Protein AF-A0A4P6DYI9-F1 (afdb_monomer_lite)

Foldseek 3Di:
DCLCVLVVLLVVLLVLLVVLLVVLCVLLVVVDPDLDAHAADDPVSVVSLVVSVVSLCVSVVCCVVCVVVHDPVSNVVSVVVVVVSVVSSVVSSVSSVVSNVSSNVSNVVNVVVVVVVVVVVVVPDD

Organism: NCBI:txid78344

Radius of gyration: 21.38 Å; chains: 1; bounding box: 59×21×62 Å

Sequence (126 aa):
MIDLLPAVFWIVSIIWAVVVCVICVRRGKLLQPGHPDVEPVRWPVIGAQLASLILAMVPFVIGKVWQDLFGAEALAFYVSAAWPAGIVSVLLIGAELVLMILQAQRATYTEMGAALHATHATTDKP

Structure (mmCIF, N/CA/C/O backbone):
data_AF-A0A4P6DYI9-F1
#
_entry.id   AF-A0A4P6DYI9-F1
#
loop_
_atom_site.group_PDB
_atom_site.id
_atom_site.type_symbol
_atom_site.label_atom_id
_atom_site.label_alt_id
_atom_site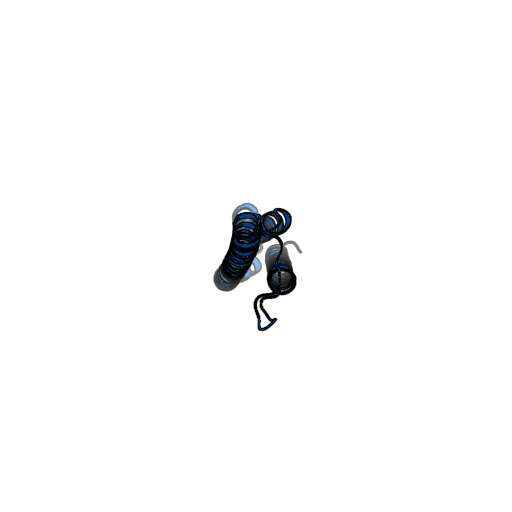.label_comp_id
_atom_site.label_asym_id
_atom_site.label_entity_id
_atom_site.label_seq_id
_atom_site.pdbx_PDB_ins_code
_atom_site.Cartn_x
_atom_site.Cartn_y
_atom_site.Cartn_z
_atom_site.occupancy
_atom_site.B_iso_or_equiv
_atom_site.auth_seq_id
_atom_site.auth_comp_id
_atom_site.auth_asym_id
_atom_site.auth_atom_id
_atom_site.pdbx_PDB_model_num
ATOM 1 N N . MET A 1 1 ? -19.163 10.816 16.083 1.00 57.06 1 MET A N 1
ATOM 2 C CA . MET A 1 1 ? -18.697 11.135 14.699 1.00 57.06 1 MET A CA 1
ATOM 3 C C . MET A 1 1 ? -17.238 10.748 14.477 1.00 57.06 1 MET A C 1
ATOM 5 O O . MET A 1 1 ? -16.890 10.434 13.347 1.00 57.06 1 MET A O 1
ATOM 9 N N . ILE A 1 2 ? -16.392 10.741 15.516 1.00 61.84 2 ILE A N 1
ATOM 10 C CA . ILE A 1 2 ? -14.998 10.272 15.426 1.00 61.84 2 ILE A CA 1
ATOM 11 C C . ILE A 1 2 ? -14.896 8.738 15.318 1.00 61.84 2 ILE A C 1
ATOM 13 O O . ILE A 1 2 ? -13.866 8.199 14.939 1.00 61.84 2 ILE A O 1
ATOM 17 N N . ASP A 1 3 ? -16.004 8.050 15.578 1.00 66.56 3 ASP A N 1
ATOM 18 C CA . ASP A 1 3 ? -16.142 6.594 15.655 1.00 66.56 3 ASP A CA 1
ATOM 19 C C . ASP A 1 3 ? -15.889 5.865 14.324 1.00 66.56 3 ASP A C 1
ATOM 21 O O . ASP A 1 3 ? -15.459 4.716 14.318 1.00 66.56 3 ASP A O 1
ATOM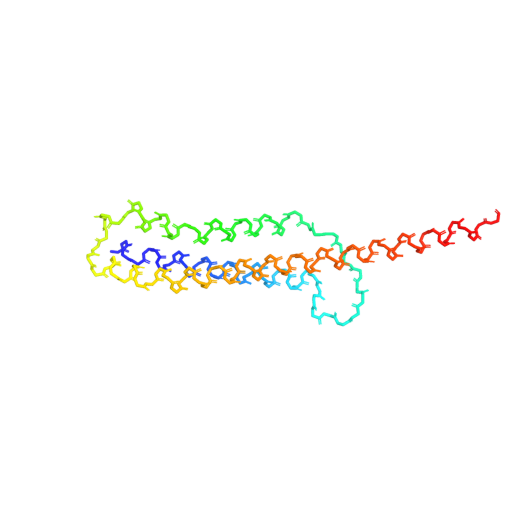 25 N N . LEU A 1 4 ? -16.108 6.534 13.183 1.00 71.00 4 LEU A N 1
ATOM 26 C CA . LEU A 1 4 ? -15.850 5.976 11.845 1.00 71.00 4 LEU A CA 1
ATOM 27 C C . LEU A 1 4 ? -14.467 6.364 11.296 1.00 71.00 4 LEU A C 1
ATOM 29 O O . LEU A 1 4 ? -14.047 5.880 10.245 1.00 71.00 4 LEU A O 1
ATOM 33 N N . LEU A 1 5 ? -13.745 7.241 11.998 1.00 75.94 5 LEU A N 1
ATOM 34 C CA . LEU A 1 5 ? -12.488 7.815 11.530 1.00 75.94 5 LEU A CA 1
ATOM 35 C C . LEU A 1 5 ? -11.436 6.740 11.170 1.00 75.94 5 LEU A C 1
ATOM 37 O O . LEU A 1 5 ? -10.868 6.833 10.080 1.00 75.94 5 LEU A O 1
ATOM 41 N N . PRO A 1 6 ? -11.214 5.679 11.977 1.00 73.00 6 PRO A N 1
ATOM 42 C CA . PRO A 1 6 ? -10.240 4.636 11.638 1.00 73.00 6 PRO A CA 1
ATOM 43 C C . PRO A 1 6 ? -10.612 3.848 10.375 1.00 73.00 6 PRO A C 1
ATOM 45 O O . PRO A 1 6 ? -9.747 3.539 9.555 1.00 73.00 6 PRO A O 1
ATOM 48 N N . ALA A 1 7 ? -11.904 3.570 10.179 1.00 77.62 7 ALA A N 1
ATOM 49 C CA . ALA A 1 7 ? -12.395 2.845 9.010 1.00 77.62 7 ALA A CA 1
ATOM 50 C C . ALA A 1 7 ? -12.187 3.646 7.717 1.00 77.62 7 ALA A C 1
ATOM 52 O O . ALA A 1 7 ? -11.757 3.092 6.705 1.00 77.62 7 ALA A O 1
ATOM 53 N N . VAL A 1 8 ? -12.423 4.962 7.761 1.00 82.81 8 VAL A N 1
ATOM 54 C CA . VAL A 1 8 ? -12.156 5.859 6.627 1.00 82.81 8 VAL A CA 1
ATOM 55 C C . VAL A 1 8 ? -10.669 5.851 6.272 1.00 82.81 8 VAL A C 1
ATOM 57 O O . VAL A 1 8 ? -10.328 5.732 5.095 1.00 82.81 8 VAL A O 1
ATOM 60 N N . PHE A 1 9 ? -9.776 5.907 7.265 1.00 83.31 9 PHE A N 1
ATOM 61 C CA . PHE A 1 9 ? -8.335 5.849 7.008 1.00 83.31 9 PHE A CA 1
ATOM 62 C C . PHE A 1 9 ? -7.891 4.520 6.381 1.00 83.31 9 PHE A C 1
ATOM 64 O O . PHE A 1 9 ? -7.050 4.544 5.482 1.00 83.31 9 PHE A O 1
ATOM 71 N N . TRP A 1 10 ? -8.473 3.378 6.772 1.00 85.12 10 TRP A N 1
ATOM 72 C CA . TRP A 1 10 ? -8.196 2.104 6.092 1.00 85.12 10 TRP A CA 1
ATOM 73 C C . TRP A 1 10 ? -8.641 2.115 4.632 1.00 85.12 10 TRP A C 1
ATOM 75 O O . TRP A 1 10 ? -7.879 1.691 3.768 1.00 85.12 10 TRP A O 1
ATOM 85 N N . ILE A 1 11 ? -9.835 2.633 4.333 1.00 86.06 11 ILE A N 1
ATOM 86 C CA . ILE A 1 11 ? -10.328 2.720 2.951 1.00 86.06 11 ILE A CA 1
ATOM 87 C C . ILE A 1 11 ? -9.392 3.590 2.107 1.00 86.06 11 ILE A C 1
ATOM 89 O O . ILE A 1 11 ? -8.985 3.186 1.019 1.00 86.06 11 ILE A O 1
ATOM 93 N N . VAL A 1 12 ? -8.999 4.758 2.623 1.00 86.62 12 VAL A N 1
ATOM 94 C CA . VAL A 1 12 ? -8.069 5.665 1.934 1.00 86.62 12 VAL A CA 1
ATOM 95 C C . VAL A 1 12 ? -6.708 5.000 1.719 1.00 86.62 12 VAL A C 1
ATOM 97 O O . VAL A 1 12 ? -6.156 5.090 0.623 1.00 86.62 12 VAL A O 1
ATOM 100 N N . SER A 1 13 ? -6.191 4.288 2.724 1.00 86.19 13 SER A N 1
ATOM 101 C CA . SER A 1 13 ? -4.939 3.533 2.614 1.00 86.19 13 SER A CA 1
ATOM 102 C C . SER A 1 13 ? -5.010 2.446 1.539 1.00 86.19 13 SER A C 1
ATOM 104 O O . SER A 1 13 ? -4.106 2.356 0.710 1.00 86.19 13 SER A O 1
ATOM 106 N N . ILE A 1 14 ? -6.093 1.664 1.498 1.00 87.75 14 ILE A N 1
ATOM 107 C CA . ILE A 1 14 ? -6.290 0.612 0.492 1.00 87.75 14 ILE A CA 1
ATOM 108 C C . ILE A 1 14 ? -6.355 1.218 -0.913 1.00 87.75 14 ILE A C 1
ATOM 110 O O . ILE A 1 14 ? -5.686 0.730 -1.821 1.00 87.75 14 ILE A O 1
ATOM 114 N N . ILE A 1 15 ? -7.122 2.298 -1.097 1.00 89.25 15 ILE A N 1
ATOM 115 C CA . ILE A 1 15 ? -7.227 2.990 -2.390 1.00 89.25 15 ILE A CA 1
ATOM 116 C C . ILE A 1 15 ? -5.851 3.487 -2.839 1.00 89.25 15 ILE A C 1
ATOM 118 O O . ILE A 1 15 ? -5.468 3.272 -3.989 1.00 89.25 15 ILE A O 1
ATOM 122 N N . TRP A 1 16 ? -5.096 4.117 -1.937 1.00 87.50 16 TRP A N 1
ATOM 123 C CA . TRP A 1 16 ? -3.750 4.595 -2.233 1.00 87.50 16 TRP A CA 1
ATOM 124 C C . TRP A 1 16 ? -2.817 3.450 -2.645 1.00 87.50 16 TRP A C 1
ATOM 126 O O . TRP A 1 16 ? -2.175 3.538 -3.692 1.00 87.50 16 TRP A O 1
ATOM 136 N N . ALA A 1 17 ? -2.811 2.345 -1.896 1.00 83.38 17 ALA A N 1
ATOM 137 C CA . ALA A 1 17 ? -1.976 1.186 -2.203 1.00 83.38 17 ALA A CA 1
ATOM 138 C C . ALA A 1 17 ? -2.325 0.551 -3.563 1.00 83.38 17 ALA A C 1
ATOM 140 O O . ALA A 1 17 ? -1.450 0.201 -4.355 1.00 83.38 17 ALA A O 1
ATOM 141 N N . VAL A 1 18 ? -3.616 0.472 -3.903 1.00 85.38 18 VAL A N 1
ATOM 142 C CA . VAL A 1 18 ? -4.061 0.016 -5.230 1.00 85.38 18 VAL A CA 1
ATOM 143 C C . VAL A 1 18 ? -3.569 0.955 -6.335 1.00 85.38 18 VAL A C 1
ATOM 145 O O . VAL A 1 18 ? -3.103 0.487 -7.376 1.00 85.38 18 VAL A O 1
ATOM 148 N N . VAL A 1 19 ? -3.624 2.274 -6.130 1.00 85.38 19 VAL A N 1
ATOM 149 C CA . VAL A 1 19 ? -3.101 3.251 -7.099 1.00 85.38 19 VAL A CA 1
ATOM 150 C C . VAL A 1 19 ? -1.602 3.050 -7.319 1.00 85.38 19 VAL A C 1
ATOM 152 O O . VAL A 1 19 ? -1.157 3.009 -8.468 1.00 85.38 19 VAL A O 1
ATOM 155 N N . VAL A 1 20 ? -0.828 2.863 -6.249 1.00 78.50 20 VAL A N 1
ATOM 156 C CA . VAL A 1 20 ? 0.612 2.585 -6.334 1.00 78.50 20 VAL A CA 1
ATOM 157 C C . VAL A 1 20 ? 0.874 1.265 -7.063 1.00 78.50 20 VAL A C 1
ATOM 159 O O . VAL A 1 20 ? 1.699 1.242 -7.978 1.00 78.50 20 VAL A O 1
ATOM 162 N N . CYS A 1 21 ? 0.107 0.204 -6.785 1.00 79.38 21 CYS A N 1
ATOM 163 C CA . CYS A 1 21 ? 0.182 -1.057 -7.531 1.00 79.38 21 CYS A CA 1
ATOM 164 C C . CYS A 1 21 ? -0.041 -0.848 -9.038 1.00 79.38 21 CYS A C 1
ATOM 166 O O . CYS A 1 21 ? 0.732 -1.339 -9.861 1.00 79.38 21 CYS A O 1
ATOM 168 N N . VAL A 1 22 ? -1.071 -0.087 -9.423 1.00 79.19 22 VAL A N 1
ATOM 169 C CA . VAL A 1 22 ? -1.369 0.210 -10.834 1.00 79.19 22 VAL A CA 1
ATOM 170 C C . VAL A 1 22 ? -0.241 1.013 -11.483 1.00 79.19 22 VAL A C 1
ATOM 172 O O . VAL A 1 22 ? 0.132 0.731 -12.625 1.00 79.19 22 VAL A O 1
ATOM 175 N N . ILE A 1 23 ? 0.331 1.989 -10.772 1.00 75.75 23 ILE A N 1
ATOM 176 C CA . ILE A 1 23 ? 1.484 2.764 -11.248 1.00 75.75 23 ILE A CA 1
ATOM 177 C C . ILE A 1 23 ? 2.679 1.836 -11.483 1.00 75.75 23 ILE A C 1
ATOM 179 O O . ILE A 1 23 ? 3.293 1.913 -12.548 1.00 75.75 23 ILE A O 1
ATOM 183 N N . CYS A 1 24 ? 2.967 0.937 -10.542 1.00 70.19 24 CYS A N 1
ATOM 184 C CA . CYS A 1 24 ? 4.024 -0.065 -10.650 1.00 70.19 24 CYS A CA 1
ATOM 185 C C . CYS A 1 24 ? 3.833 -0.977 -11.873 1.00 70.19 24 CYS A C 1
ATOM 187 O O . CYS A 1 24 ? 4.750 -1.144 -12.679 1.00 70.19 24 CYS A O 1
ATOM 189 N N . VAL A 1 25 ? 2.621 -1.502 -12.083 1.00 68.12 25 VAL A N 1
ATOM 190 C CA . VAL A 1 25 ? 2.306 -2.352 -13.244 1.00 68.12 25 VAL A CA 1
ATOM 191 C C . VAL A 1 25 ? 2.457 -1.592 -14.563 1.00 68.12 25 VAL A C 1
ATOM 193 O O . VAL A 1 25 ? 3.075 -2.105 -15.501 1.00 68.12 25 VAL A O 1
ATOM 196 N N . ARG A 1 26 ? 1.915 -0.368 -14.648 1.00 70.69 26 ARG A N 1
ATOM 197 C CA . ARG A 1 26 ? 1.966 0.448 -15.871 1.00 70.69 26 ARG A CA 1
ATOM 198 C C . ARG A 1 26 ? 3.385 0.886 -16.210 1.00 70.69 26 ARG A C 1
ATOM 200 O O . ARG A 1 26 ? 3.780 0.795 -17.369 1.00 70.69 26 ARG A O 1
ATOM 207 N N . ARG A 1 27 ? 4.152 1.352 -15.222 1.00 65.12 27 ARG A N 1
ATOM 208 C CA . ARG A 1 27 ? 5.526 1.833 -15.432 1.00 65.12 27 ARG A CA 1
ATOM 209 C C . ARG A 1 27 ? 6.504 0.698 -15.701 1.00 65.12 27 ARG A C 1
ATOM 211 O O . ARG A 1 27 ? 7.355 0.848 -16.567 1.00 65.12 27 ARG A O 1
ATOM 218 N N . GLY A 1 28 ? 6.326 -0.451 -15.053 1.00 57.75 28 GLY A N 1
ATOM 219 C CA . GLY A 1 28 ? 7.131 -1.642 -15.314 1.00 57.75 28 GLY A CA 1
ATOM 220 C C . GLY A 1 28 ? 6.853 -2.346 -16.632 1.00 57.75 28 GLY A C 1
ATOM 221 O O . GLY A 1 28 ? 7.511 -3.346 -16.917 1.00 57.75 28 GLY A O 1
ATOM 222 N N . LYS A 1 29 ? 5.847 -1.885 -17.398 1.00 62.31 29 LYS A N 1
ATOM 223 C CA . LYS A 1 29 ? 5.336 -2.557 -18.603 1.00 62.31 29 LYS A CA 1
ATOM 224 C C . LYS A 1 29 ? 5.168 -4.069 -18.371 1.00 62.31 29 LYS A C 1
ATOM 226 O O . LYS A 1 29 ? 5.405 -4.874 -19.268 1.00 62.31 29 LYS A O 1
ATOM 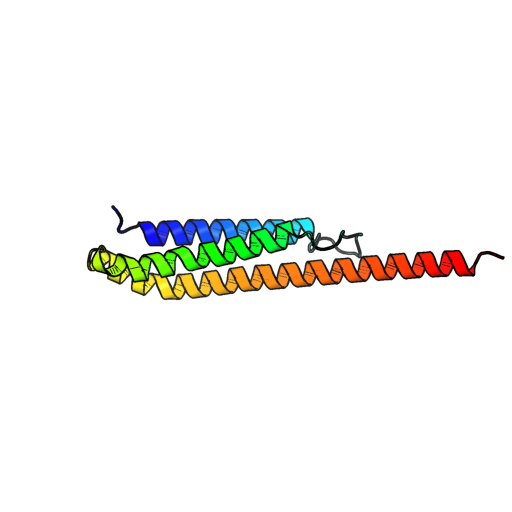231 N N . LEU A 1 30 ? 4.771 -4.469 -17.155 1.00 57.06 30 LEU A N 1
ATOM 232 C CA . LEU A 1 30 ? 4.795 -5.875 -16.725 1.00 57.06 30 LEU A CA 1
ATOM 233 C C . LEU A 1 30 ? 3.832 -6.746 -17.548 1.00 57.06 30 LEU A C 1
ATOM 235 O O . LEU A 1 30 ? 4.058 -7.943 -17.695 1.00 57.06 30 LEU A O 1
ATOM 239 N N . LEU A 1 31 ? 2.799 -6.122 -18.123 1.00 57.31 31 LEU A N 1
ATOM 240 C CA . LEU A 1 31 ? 1.785 -6.748 -18.973 1.00 57.31 31 LEU A CA 1
ATOM 241 C C . LEU A 1 31 ? 2.159 -6.805 -20.467 1.00 57.31 31 LEU A C 1
ATOM 243 O O . LEU A 1 31 ? 1.410 -7.396 -21.239 1.00 57.31 31 LEU A O 1
ATOM 247 N N . GLN A 1 32 ? 3.274 -6.202 -20.904 1.00 54.59 32 GLN A N 1
ATOM 248 C CA . GLN A 1 32 ? 3.743 -6.339 -22.289 1.00 54.59 32 GLN A CA 1
ATOM 249 C C . GLN A 1 32 ? 4.602 -7.608 -22.446 1.00 54.59 32 GLN A C 1
ATOM 251 O O . GLN A 1 32 ? 5.592 -7.754 -21.718 1.00 54.59 32 GLN A O 1
ATOM 256 N N . PRO A 1 33 ? 4.258 -8.512 -23.390 1.00 41.88 33 PRO A N 1
ATOM 257 C CA . PRO A 1 33 ? 5.127 -9.611 -23.803 1.00 41.88 33 PRO A CA 1
ATOM 258 C C . PRO A 1 33 ? 6.345 -9.070 -24.569 1.00 41.88 33 PRO A C 1
ATOM 260 O O . PRO A 1 33 ? 6.183 -8.285 -25.501 1.00 41.88 33 PRO A O 1
ATOM 263 N N . GLY A 1 34 ? 7.553 -9.493 -24.191 1.00 50.88 34 GLY A N 1
ATOM 264 C CA . GLY A 1 34 ? 8.821 -9.073 -24.808 1.00 50.88 34 GLY A CA 1
ATOM 265 C C . GLY A 1 34 ? 9.817 -8.490 -23.799 1.00 50.88 34 GLY A C 1
ATOM 266 O O . GLY A 1 34 ? 9.540 -8.476 -22.601 1.00 50.88 34 GLY A O 1
ATOM 267 N N . HIS A 1 35 ? 10.967 -8.010 -24.290 1.00 50.59 35 HIS A N 1
ATOM 268 C CA . HIS A 1 35 ? 11.968 -7.236 -23.537 1.00 50.59 35 HIS A CA 1
ATOM 269 C C . HIS A 1 35 ? 11.875 -5.752 -23.950 1.00 50.59 35 HIS A C 1
ATOM 271 O O . HIS A 1 35 ? 12.675 -5.310 -24.772 1.00 50.59 35 HIS A O 1
ATOM 277 N N . PRO A 1 36 ? 10.873 -4.973 -23.496 1.00 49.78 36 PRO A N 1
ATOM 278 C CA . PRO A 1 36 ? 10.838 -3.551 -23.806 1.00 49.78 36 PRO A CA 1
ATOM 279 C C . PRO A 1 36 ? 11.938 -2.850 -23.010 1.00 49.78 36 PRO A C 1
ATOM 281 O O . PRO A 1 36 ? 12.095 -3.158 -21.833 1.00 49.78 36 PRO A O 1
ATOM 284 N N . ASP A 1 37 ? 12.618 -1.864 -23.598 1.00 48.53 37 ASP A N 1
ATOM 285 C CA . ASP A 1 37 ? 13.509 -0.983 -22.840 1.00 48.53 37 ASP A CA 1
ATOM 286 C C . ASP A 1 37 ? 12.727 -0.345 -21.676 1.00 48.53 37 ASP A C 1
ATOM 288 O O . ASP A 1 37 ? 11.710 0.348 -21.882 1.00 48.53 37 ASP A O 1
ATOM 292 N N . VAL A 1 38 ? 13.157 -0.631 -20.443 1.00 52.09 38 VAL A N 1
ATOM 293 C CA . VAL A 1 38 ? 12.584 -0.051 -19.222 1.00 52.09 38 VAL A CA 1
ATOM 294 C C . VAL A 1 38 ? 13.661 0.741 -18.491 1.00 52.09 38 VAL A C 1
ATOM 296 O O . VAL A 1 38 ? 14.710 0.212 -18.138 1.00 52.09 38 VAL A O 1
ATOM 299 N N . GLU A 1 39 ? 13.375 2.020 -18.255 1.00 52.66 39 GLU A N 1
ATOM 300 C CA . GLU A 1 39 ? 14.232 2.929 -17.493 1.00 52.66 39 GLU A CA 1
ATOM 301 C C . GLU A 1 39 ? 14.325 2.478 -16.015 1.00 52.66 39 GLU A C 1
ATOM 303 O O . GLU A 1 39 ? 13.323 1.985 -15.481 1.00 52.66 39 GLU A O 1
ATOM 308 N N . PRO A 1 40 ? 15.481 2.635 -15.335 1.00 53.19 40 PRO A N 1
ATOM 309 C CA . PRO A 1 40 ? 15.682 2.185 -13.956 1.00 53.19 40 PRO A CA 1
ATOM 310 C C . PRO A 1 40 ? 14.592 2.658 -12.996 1.00 53.19 40 PRO A C 1
ATOM 312 O O . PRO A 1 40 ? 14.018 3.740 -13.163 1.00 53.19 40 PRO A O 1
ATOM 315 N N . VAL A 1 41 ? 14.318 1.856 -11.959 1.00 51.72 41 VAL A N 1
ATOM 316 C CA . VAL A 1 41 ? 13.297 2.164 -10.946 1.00 51.72 41 VAL A CA 1
ATOM 317 C C . VAL A 1 41 ? 13.545 3.553 -10.371 1.00 51.72 41 VAL A C 1
ATOM 319 O O . VAL A 1 41 ? 14.503 3.806 -9.643 1.00 51.72 41 VAL A O 1
ATOM 322 N N . ARG A 1 42 ? 12.646 4.474 -10.711 1.00 59.94 42 ARG A N 1
ATOM 323 C CA . ARG A 1 42 ? 12.749 5.866 -10.293 1.00 59.94 42 ARG A CA 1
ATOM 324 C C . ARG A 1 42 ? 12.383 5.974 -8.808 1.00 59.94 42 ARG A C 1
ATOM 326 O O . ARG A 1 42 ? 11.319 5.508 -8.397 1.00 59.94 42 ARG A O 1
ATOM 333 N N . TRP A 1 43 ? 13.200 6.692 -8.037 1.00 62.31 43 TRP A N 1
ATOM 334 C CA . TRP A 1 43 ? 12.980 7.059 -6.626 1.00 62.31 43 TRP A CA 1
ATOM 335 C C . TRP A 1 43 ? 11.542 7.461 -6.224 1.00 62.31 43 TRP A C 1
ATOM 337 O O . TRP A 1 43 ? 11.132 7.112 -5.117 1.00 62.31 43 TRP A O 1
ATOM 347 N N . PRO A 1 44 ? 10.722 8.117 -7.075 1.00 65.12 44 PRO A N 1
ATOM 348 C CA . PRO A 1 44 ? 9.330 8.420 -6.746 1.00 65.12 44 PRO A CA 1
ATOM 349 C C . PRO A 1 44 ? 8.453 7.187 -6.495 1.00 65.12 44 PRO A C 1
ATOM 351 O O . PRO A 1 44 ? 7.491 7.283 -5.741 1.00 65.12 44 PRO A O 1
ATOM 354 N N . VAL A 1 45 ? 8.766 6.035 -7.101 1.00 68.81 45 VAL A N 1
ATOM 355 C CA . VAL A 1 45 ? 8.025 4.781 -6.869 1.00 68.81 45 VAL A CA 1
ATOM 356 C C . VAL A 1 45 ? 8.320 4.247 -5.466 1.00 68.81 45 VAL A C 1
ATOM 358 O O . VAL A 1 45 ? 7.399 3.889 -4.741 1.00 68.81 45 VAL A O 1
ATOM 361 N N . ILE A 1 46 ? 9.587 4.299 -5.045 1.00 74.06 46 ILE A N 1
ATOM 362 C CA . ILE A 1 46 ? 10.004 3.955 -3.678 1.00 74.06 46 ILE A CA 1
ATOM 363 C C . ILE A 1 46 ? 9.350 4.911 -2.667 1.00 74.06 46 ILE A C 1
ATOM 365 O O . ILE A 1 46 ? 8.850 4.479 -1.633 1.00 74.06 46 ILE A O 1
ATOM 369 N N . GLY A 1 47 ? 9.294 6.210 -2.976 1.00 75.19 47 GLY A N 1
ATOM 370 C CA . GLY A 1 47 ? 8.607 7.192 -2.133 1.00 75.19 47 GLY A CA 1
ATOM 371 C C . GLY A 1 47 ? 7.105 6.918 -1.995 1.00 75.19 47 GLY A C 1
ATOM 372 O O . GLY A 1 47 ? 6.567 6.988 -0.892 1.00 75.19 47 GLY A O 1
ATOM 373 N N . ALA A 1 48 ? 6.435 6.549 -3.090 1.00 78.75 48 ALA A N 1
ATOM 374 C CA . ALA A 1 48 ? 5.017 6.194 -3.076 1.00 78.75 48 ALA A CA 1
ATOM 375 C C . ALA A 1 48 ? 4.746 4.918 -2.260 1.00 78.75 48 ALA A C 1
ATOM 377 O O . ALA A 1 48 ? 3.775 4.886 -1.506 1.00 78.75 48 ALA A O 1
ATOM 378 N N . GLN A 1 49 ? 5.644 3.930 -2.337 1.00 84.94 49 GLN A N 1
ATOM 379 C CA . GLN A 1 49 ? 5.604 2.722 -1.511 1.00 84.94 49 GLN A CA 1
ATOM 380 C C . GLN A 1 49 ? 5.695 3.032 -0.018 1.00 84.94 49 GLN A C 1
ATOM 382 O O . GLN A 1 49 ? 4.919 2.528 0.793 1.00 84.94 49 GLN A O 1
ATOM 387 N N . LEU A 1 50 ? 6.660 3.870 0.358 1.00 84.25 50 LEU A N 1
ATOM 388 C CA . LEU A 1 50 ? 6.829 4.283 1.748 1.00 84.25 50 LEU A CA 1
ATOM 389 C C . LEU A 1 50 ? 5.5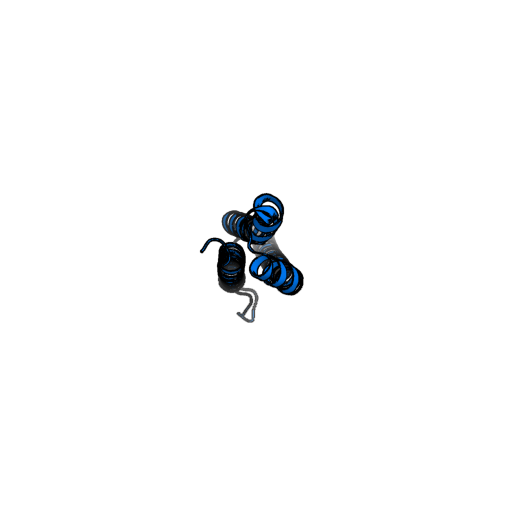99 5.050 2.241 1.00 84.25 50 LEU A C 1
ATOM 391 O O . LEU A 1 50 ? 5.163 4.836 3.370 1.00 84.25 50 LEU A O 1
ATOM 395 N N . ALA A 1 51 ? 4.994 5.878 1.385 1.00 85.25 51 ALA A N 1
ATOM 396 C CA . ALA A 1 51 ? 3.730 6.532 1.695 1.00 85.25 51 ALA A CA 1
ATOM 397 C C . ALA A 1 51 ? 2.592 5.517 1.908 1.00 85.25 51 ALA A C 1
ATOM 399 O O . ALA A 1 51 ? 1.873 5.652 2.896 1.00 85.25 51 ALA A O 1
ATOM 400 N N . SER A 1 52 ? 2.464 4.477 1.069 1.00 84.75 52 SER A N 1
ATOM 401 C CA . SER A 1 52 ? 1.491 3.386 1.270 1.00 84.75 52 SER A CA 1
ATOM 402 C C . SER A 1 52 ? 1.663 2.714 2.631 1.00 84.75 52 SER A C 1
ATOM 404 O O . SER A 1 52 ? 0.685 2.529 3.355 1.00 84.75 52 SER A O 1
ATOM 406 N N . LEU A 1 53 ? 2.906 2.412 3.015 1.00 86.31 53 LEU A N 1
ATOM 407 C CA . LEU A 1 53 ? 3.221 1.777 4.295 1.00 86.31 53 LEU A CA 1
ATOM 408 C C . LEU A 1 53 ? 2.858 2.682 5.481 1.00 86.31 53 LEU A C 1
ATOM 410 O O . LEU A 1 53 ? 2.225 2.228 6.432 1.00 86.31 53 LEU A O 1
ATOM 414 N N . ILE A 1 54 ? 3.192 3.973 5.408 1.00 88.31 54 ILE A N 1
ATOM 415 C CA . ILE A 1 54 ? 2.827 4.949 6.444 1.00 88.31 54 ILE A CA 1
ATOM 416 C C . ILE A 1 54 ? 1.303 5.068 6.550 1.00 88.31 54 ILE A C 1
ATOM 418 O O . ILE A 1 54 ? 0.763 4.963 7.651 1.00 88.31 54 ILE A O 1
ATOM 422 N N . LEU A 1 55 ? 0.599 5.231 5.425 1.00 86.62 55 LEU A N 1
ATOM 423 C CA . LEU A 1 55 ? -0.862 5.321 5.409 1.00 86.62 55 LEU A CA 1
ATOM 424 C C . LEU A 1 55 ? -1.524 4.068 5.984 1.00 86.62 55 LEU A C 1
ATOM 426 O O . LEU A 1 55 ? -2.522 4.192 6.688 1.00 86.62 55 LEU A O 1
ATOM 430 N N . ALA A 1 56 ? -0.973 2.882 5.724 1.00 87.19 56 ALA A N 1
ATOM 431 C CA . ALA A 1 56 ? -1.488 1.636 6.283 1.00 87.19 56 ALA A CA 1
ATOM 432 C C . ALA A 1 56 ? -1.330 1.564 7.805 1.00 87.19 56 ALA A C 1
ATOM 434 O O . ALA A 1 56 ? -2.171 0.965 8.467 1.00 87.19 56 ALA A O 1
ATOM 435 N N . MET A 1 57 ? -0.301 2.203 8.372 1.00 85.94 57 MET A N 1
ATOM 436 C CA . MET A 1 57 ? -0.048 2.231 9.817 1.00 85.94 57 MET A CA 1
ATOM 437 C C . MET A 1 57 ? -0.895 3.266 10.571 1.00 85.94 57 MET A C 1
ATOM 439 O O . MET A 1 57 ? -1.225 3.048 11.738 1.00 85.94 57 MET A O 1
ATOM 443 N N . VAL A 1 58 ? -1.271 4.376 9.925 1.00 86.06 58 VAL A N 1
ATOM 444 C CA . VAL A 1 58 ? -2.046 5.477 10.535 1.00 86.06 58 VAL A CA 1
ATOM 445 C C . VAL A 1 58 ? -3.324 5.003 11.259 1.00 86.06 58 VAL A C 1
ATOM 447 O O . VAL A 1 58 ? -3.480 5.356 12.431 1.00 86.06 58 VAL A O 1
ATOM 450 N N . PRO A 1 59 ? -4.207 4.178 10.656 1.00 83.44 59 PRO A N 1
ATOM 451 C CA . PRO A 1 59 ? -5.401 3.665 11.330 1.00 83.44 59 PRO A CA 1
ATOM 452 C C . PRO A 1 59 ? -5.086 2.900 12.620 1.00 83.44 59 PRO A C 1
ATOM 454 O O . PRO A 1 59 ? -5.798 3.055 13.610 1.00 83.44 59 PRO A O 1
ATOM 457 N N . PHE A 1 60 ? -3.998 2.118 12.630 1.00 83.19 60 PHE A N 1
ATOM 458 C CA . PHE A 1 60 ? -3.598 1.319 13.790 1.00 83.19 60 PHE A CA 1
ATOM 459 C C . PHE A 1 60 ? -3.079 2.181 14.939 1.00 83.19 60 PHE A C 1
ATOM 461 O O . PHE A 1 60 ? -3.384 1.921 16.104 1.00 83.19 60 PHE A O 1
ATOM 468 N N . VAL A 1 61 ? -2.315 3.227 14.613 1.00 85.19 61 VAL A N 1
ATOM 469 C CA . VAL A 1 61 ? -1.814 4.187 15.602 1.00 85.19 61 VAL A CA 1
ATOM 470 C C . VAL A 1 61 ? -2.972 4.986 16.192 1.00 85.19 61 VAL A C 1
ATOM 472 O O . VAL A 1 61 ? -3.083 5.058 17.412 1.00 85.19 61 VAL A O 1
ATOM 475 N N . ILE A 1 62 ? -3.866 5.524 15.356 1.00 81.50 62 ILE A N 1
ATOM 476 C CA . ILE A 1 62 ? -5.050 6.2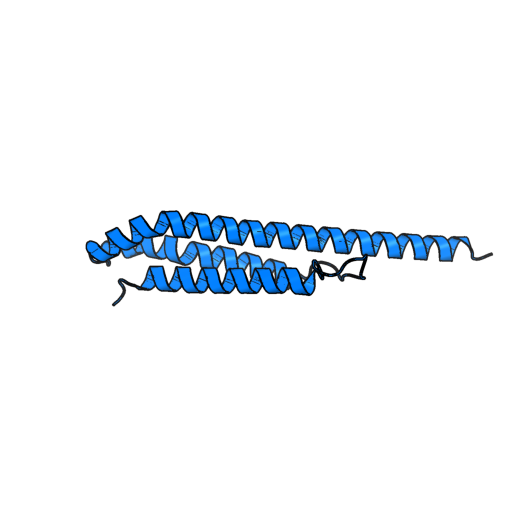64 15.819 1.00 81.50 62 ILE A CA 1
ATOM 477 C C . ILE A 1 62 ? -5.907 5.374 16.716 1.00 81.50 62 ILE A C 1
ATOM 479 O O . ILE A 1 62 ? -6.261 5.778 17.820 1.00 81.50 62 ILE A O 1
ATOM 483 N N . GLY A 1 63 ? -6.175 4.141 16.286 1.00 76.31 63 GLY A N 1
ATOM 484 C CA . GLY A 1 63 ? -6.949 3.191 17.068 1.00 76.31 63 GLY A CA 1
ATOM 485 C C . GLY A 1 63 ? -6.354 2.889 18.441 1.00 76.31 63 GLY A C 1
ATOM 486 O O . GLY A 1 63 ? -7.098 2.724 19.398 1.00 76.31 63 GLY A O 1
ATOM 487 N N . LYS A 1 64 ? -5.021 2.856 18.561 1.00 80.62 64 LYS A N 1
ATOM 488 C CA . LYS A 1 64 ? -4.330 2.605 19.833 1.00 80.62 64 LYS A CA 1
ATOM 489 C C . LYS A 1 64 ? -4.265 3.843 20.729 1.00 80.62 64 LYS A C 1
ATOM 491 O O . LYS A 1 64 ? -4.444 3.724 21.934 1.00 80.62 64 LYS A O 1
ATOM 496 N N . VAL A 1 65 ? -3.967 5.014 20.165 1.00 82.75 65 VAL A N 1
ATOM 497 C CA . VAL A 1 65 ? -3.774 6.249 20.945 1.00 82.75 65 VAL A CA 1
ATOM 498 C C . VAL A 1 65 ? -5.119 6.836 21.371 1.00 82.75 65 VAL A C 1
ATOM 500 O O . VAL A 1 65 ? -5.209 7.422 22.442 1.00 82.75 65 VAL A O 1
ATOM 503 N N . TRP A 1 66 ? -6.161 6.707 20.545 1.00 79.44 66 TRP A N 1
ATOM 504 C CA . TRP A 1 66 ? -7.472 7.329 20.776 1.00 79.44 66 TRP A CA 1
ATOM 505 C C . TRP A 1 66 ? -8.540 6.313 21.200 1.00 79.44 66 TRP A C 1
ATOM 507 O O . TRP A 1 66 ? -9.727 6.623 21.151 1.00 79.44 66 TRP A O 1
ATOM 517 N N . GLN A 1 67 ? -8.132 5.119 21.646 1.00 73.38 67 GLN A N 1
ATOM 518 C CA . GLN A 1 67 ? -9.049 4.067 22.105 1.00 73.38 67 GLN A CA 1
ATOM 519 C C . GLN A 1 67 ? -10.017 4.549 23.196 1.00 73.38 67 GLN A C 1
ATOM 521 O O . GLN A 1 67 ? -11.188 4.185 23.170 1.00 73.38 67 GLN A O 1
ATOM 526 N N . ASP A 1 68 ? -9.547 5.421 24.093 1.00 75.69 68 ASP A N 1
ATOM 527 C CA . ASP A 1 68 ? -10.325 5.937 25.224 1.00 75.69 68 ASP A CA 1
ATOM 528 C C . ASP A 1 68 ? -11.378 6.980 24.806 1.00 75.69 68 ASP A C 1
ATOM 530 O O . ASP A 1 68 ? -12.278 7.300 25.579 1.00 75.69 68 ASP A O 1
ATOM 534 N N . LEU A 1 69 ? -11.275 7.520 23.583 1.00 75.88 69 LEU A N 1
ATOM 535 C CA . LEU A 1 69 ? -12.250 8.458 23.016 1.00 75.88 69 LEU A CA 1
ATOM 536 C C . LEU A 1 69 ? -13.367 7.754 22.233 1.00 75.88 69 LEU A C 1
ATOM 538 O O . LEU A 1 69 ? -14.349 8.409 21.875 1.00 75.88 69 LEU A O 1
ATOM 542 N N . PHE A 1 70 ? -13.232 6.459 21.935 1.00 73.44 70 PHE A N 1
ATOM 543 C CA . PHE A 1 70 ? -14.243 5.721 21.181 1.00 73.44 70 PHE A CA 1
ATOM 544 C C . PHE A 1 70 ? -15.359 5.205 22.086 1.00 73.44 70 PHE A C 1
ATOM 546 O O . PHE A 1 70 ? -15.126 4.717 23.191 1.00 73.44 70 PHE A O 1
ATOM 553 N N . GLY A 1 71 ? -16.594 5.246 21.579 1.00 77.12 71 GLY A N 1
ATOM 554 C CA . GLY A 1 71 ? -17.691 4.508 22.198 1.00 77.12 71 GLY A CA 1
ATOM 555 C C . GLY A 1 71 ? -17.421 2.996 22.193 1.00 77.12 71 GLY A C 1
ATOM 556 O O . GLY A 1 71 ? -16.746 2.480 21.301 1.00 77.12 71 GLY A O 1
ATOM 557 N N . ALA A 1 72 ? -17.983 2.265 23.161 1.00 77.69 72 ALA A N 1
ATOM 558 C CA . ALA A 1 72 ? -17.761 0.822 23.312 1.00 77.69 72 ALA A CA 1
ATOM 559 C C . ALA A 1 72 ? -18.103 0.011 22.043 1.00 77.69 72 ALA A C 1
ATOM 561 O O . ALA A 1 72 ? -17.373 -0.910 21.679 1.00 77.69 72 ALA A O 1
ATOM 562 N N . GLU A 1 73 ? -19.172 0.382 21.329 1.00 76.94 73 GLU A N 1
ATOM 563 C CA . GLU A 1 73 ? -19.552 -0.258 20.061 1.00 76.94 73 GLU A CA 1
ATOM 564 C C . GLU A 1 73 ? -18.554 0.032 18.930 1.00 76.94 73 GLU A C 1
ATOM 566 O O . GLU A 1 73 ? -18.195 -0.863 18.164 1.00 76.94 73 GLU A O 1
ATOM 571 N N . ALA A 1 74 ? -18.056 1.268 18.848 1.00 72.56 74 ALA A N 1
ATOM 572 C CA . ALA A 1 74 ? -17.082 1.677 17.842 1.00 72.56 74 ALA A CA 1
ATOM 573 C C . ALA A 1 74 ? -15.727 0.991 18.054 1.00 72.56 74 ALA A C 1
ATOM 575 O O . ALA A 1 74 ? -15.100 0.540 17.096 1.00 72.56 74 ALA A O 1
ATOM 576 N N . LEU A 1 75 ? -15.306 0.844 19.314 1.00 77.50 75 LEU A N 1
ATOM 577 C CA . LEU A 1 75 ? -14.094 0.115 19.671 1.00 77.50 75 LEU A CA 1
ATOM 578 C C . LEU A 1 75 ? -14.217 -1.378 19.331 1.00 77.50 75 LEU A C 1
ATOM 580 O O . LEU A 1 75 ? -13.288 -1.951 18.765 1.00 77.50 75 LEU A O 1
ATOM 584 N N . ALA A 1 76 ? -15.367 -2.003 19.606 1.00 80.50 76 ALA A N 1
ATOM 585 C CA . ALA A 1 76 ? -15.616 -3.401 19.249 1.00 80.50 76 ALA A CA 1
ATOM 586 C C . ALA A 1 76 ? -15.594 -3.623 17.724 1.00 80.50 76 ALA A C 1
ATOM 588 O O . ALA A 1 76 ? -14.993 -4.587 17.234 1.00 80.50 76 ALA A O 1
ATOM 589 N N . PHE A 1 77 ? -16.185 -2.703 16.955 1.00 79.75 77 PHE A N 1
ATOM 590 C CA . PHE A 1 77 ? -16.087 -2.716 15.495 1.00 79.75 77 PHE A CA 1
ATOM 591 C C . PHE A 1 77 ? -14.638 -2.536 15.025 1.00 79.75 77 PHE A C 1
ATOM 593 O O . PHE A 1 77 ? -14.160 -3.308 14.202 1.00 79.75 77 PHE A O 1
ATOM 600 N N . TYR A 1 78 ? -13.904 -1.571 15.580 1.00 78.94 78 TYR A N 1
ATOM 601 C CA . TYR A 1 78 ? -12.509 -1.334 15.221 1.00 78.94 78 TYR A CA 1
ATOM 602 C C . TYR A 1 78 ? -11.624 -2.557 15.497 1.00 78.94 78 TYR A C 1
ATOM 604 O O . TYR A 1 78 ? -10.879 -2.980 14.620 1.00 78.94 78 TYR A O 1
ATOM 612 N N . VAL A 1 79 ? -11.730 -3.169 16.680 1.00 80.75 79 VAL A N 1
ATOM 613 C CA . VAL A 1 79 ? -10.938 -4.354 17.047 1.00 80.75 79 VAL A CA 1
ATOM 614 C C . VAL A 1 79 ? -11.273 -5.545 16.146 1.00 80.75 79 VAL A C 1
ATOM 616 O O . VAL A 1 79 ? -10.370 -6.257 15.703 1.00 80.75 79 VAL A O 1
ATOM 619 N N . SER A 1 80 ? -12.553 -5.745 15.821 1.00 84.44 80 SER A N 1
ATOM 620 C CA . SER A 1 80 ? -12.970 -6.819 14.909 1.00 84.44 80 SER A CA 1
ATOM 621 C C . SER A 1 80 ? -12.569 -6.560 13.452 1.00 84.44 80 SER A C 1
ATOM 623 O O . SER A 1 80 ? -12.225 -7.507 12.749 1.00 84.44 80 SER A O 1
ATOM 625 N N . ALA A 1 81 ? -12.543 -5.303 13.006 1.00 83.25 81 ALA A N 1
ATOM 626 C CA . ALA A 1 81 ? -12.125 -4.901 11.662 1.00 83.25 81 ALA A CA 1
ATOM 627 C C . ALA A 1 81 ? -10.605 -4.693 11.517 1.00 83.25 81 ALA A C 1
ATOM 629 O O . ALA A 1 81 ? -10.105 -4.610 10.394 1.00 83.25 81 ALA A O 1
ATOM 630 N N . ALA A 1 82 ? -9.849 -4.655 12.618 1.00 83.94 82 ALA A N 1
ATOM 631 C CA . ALA A 1 82 ? -8.403 -4.455 12.590 1.00 83.94 82 ALA A CA 1
ATOM 632 C C . ALA A 1 82 ? -7.649 -5.646 11.999 1.00 83.94 82 ALA A C 1
ATOM 634 O O . ALA A 1 82 ? -6.705 -5.454 11.233 1.00 83.94 82 ALA A O 1
ATOM 635 N N . TRP A 1 83 ? -8.057 -6.877 12.323 1.00 85.31 83 TRP A N 1
ATOM 636 C CA . TRP A 1 83 ? -7.358 -8.066 11.833 1.00 85.31 83 TRP A CA 1
ATOM 637 C C . TRP A 1 83 ? -7.560 -8.308 10.322 1.00 85.31 83 TRP A C 1
ATOM 639 O O . TRP A 1 83 ? -6.553 -8.550 9.652 1.00 85.31 83 TRP A O 1
ATOM 649 N N . PRO A 1 84 ? -8.768 -8.170 9.724 1.00 88.12 84 PRO A N 1
ATOM 650 C CA . PRO A 1 84 ? -8.934 -8.303 8.280 1.00 88.12 84 PRO A CA 1
ATOM 651 C C . PRO A 1 84 ? -8.234 -7.164 7.545 1.00 88.12 84 PRO A C 1
ATOM 653 O O . PRO A 1 84 ? -7.542 -7.410 6.560 1.00 88.12 84 PRO A O 1
ATOM 656 N N . ALA A 1 85 ? -8.364 -5.928 8.042 1.00 85.56 85 ALA A N 1
ATOM 657 C CA . ALA A 1 85 ? -7.704 -4.775 7.443 1.00 85.56 85 ALA A CA 1
ATOM 658 C C . ALA A 1 85 ? -6.178 -4.927 7.470 1.00 85.56 85 ALA A C 1
ATOM 660 O O . ALA A 1 85 ? -5.525 -4.670 6.463 1.00 85.56 85 ALA A O 1
ATOM 661 N N . GLY A 1 86 ? -5.614 -5.432 8.572 1.00 87.50 86 GLY A N 1
ATOM 662 C CA . GLY A 1 86 ? -4.186 -5.726 8.680 1.00 87.50 86 GLY A CA 1
ATOM 663 C C . GLY A 1 86 ? -3.711 -6.742 7.644 1.00 87.50 86 GLY A C 1
ATOM 664 O O . GLY A 1 86 ? -2.711 -6.499 6.971 1.00 87.50 86 GLY A O 1
ATOM 665 N N . ILE A 1 87 ? -4.452 -7.839 7.452 1.00 91.50 87 ILE A N 1
ATOM 666 C CA . ILE A 1 87 ? -4.134 -8.836 6.418 1.00 91.50 87 ILE A CA 1
ATOM 667 C C . ILE A 1 87 ? -4.154 -8.193 5.028 1.00 91.50 87 ILE A C 1
ATOM 669 O O . ILE A 1 87 ? -3.207 -8.360 4.261 1.00 91.50 87 ILE A O 1
ATOM 673 N N . VAL A 1 88 ? -5.200 -7.425 4.709 1.00 90.00 88 VAL A N 1
ATOM 674 C CA . VAL A 1 88 ? -5.330 -6.750 3.409 1.00 90.00 88 VAL A CA 1
ATOM 675 C C . VAL A 1 88 ? -4.179 -5.767 3.181 1.00 90.00 88 VAL A C 1
ATOM 677 O O . VAL A 1 88 ? -3.568 -5.789 2.114 1.00 90.00 88 VAL A O 1
ATOM 680 N N . SER A 1 89 ? -3.829 -4.951 4.177 1.00 88.12 89 SER A N 1
ATOM 681 C CA . SER A 1 89 ? -2.705 -4.014 4.091 1.00 88.12 89 SER A CA 1
ATOM 682 C C . SER A 1 89 ? -1.374 -4.728 3.859 1.00 88.12 89 SER A C 1
ATOM 684 O O . SER A 1 89 ? -0.611 -4.309 2.993 1.00 88.12 89 SER A O 1
ATOM 686 N N . VAL A 1 90 ? -1.101 -5.825 4.574 1.00 89.69 90 VAL A N 1
ATOM 687 C CA . VAL A 1 90 ? 0.134 -6.608 4.393 1.00 89.69 90 VAL A CA 1
ATOM 688 C C . VAL A 1 90 ? 0.209 -7.205 2.991 1.00 89.69 90 VAL A C 1
ATOM 690 O O . VAL A 1 90 ? 1.258 -7.129 2.354 1.00 89.69 90 VAL A O 1
ATOM 693 N N . LEU A 1 91 ? -0.893 -7.765 2.486 1.00 91.50 91 LEU A N 1
ATOM 694 C CA . LEU A 1 91 ? -0.941 -8.328 1.137 1.00 91.50 91 LEU A CA 1
ATOM 695 C C . LEU A 1 91 ? -0.727 -7.257 0.064 1.00 91.50 91 LEU A C 1
ATOM 697 O O . LEU A 1 91 ? 0.021 -7.496 -0.881 1.00 91.50 91 LEU A O 1
ATOM 701 N N . LEU A 1 92 ? -1.338 -6.079 0.217 1.00 88.50 92 LEU A N 1
ATOM 702 C CA . LEU A 1 92 ? -1.162 -4.967 -0.718 1.00 88.50 92 LEU A CA 1
ATOM 703 C C . LEU A 1 92 ? 0.277 -4.448 -0.704 1.00 88.50 92 LEU A C 1
ATOM 705 O O . LEU A 1 92 ? 0.896 -4.376 -1.758 1.00 88.50 92 LEU A O 1
ATOM 709 N N . ILE A 1 93 ? 0.844 -4.184 0.475 1.00 88.00 93 ILE A N 1
ATOM 710 C CA . ILE A 1 93 ? 2.235 -3.725 0.615 1.00 88.00 93 ILE A CA 1
ATOM 711 C C . ILE A 1 93 ? 3.213 -4.767 0.061 1.00 88.00 93 ILE A C 1
ATOM 713 O O . ILE A 1 93 ? 4.160 -4.431 -0.650 1.00 88.00 93 ILE A O 1
ATOM 717 N N . GLY A 1 94 ? 2.972 -6.049 0.345 1.00 87.12 94 GLY A N 1
ATOM 718 C CA . GLY A 1 94 ? 3.750 -7.151 -0.214 1.00 87.12 94 GLY A CA 1
ATOM 719 C C . GLY A 1 94 ? 3.661 -7.206 -1.740 1.00 87.12 94 GLY A C 1
ATOM 720 O O . GLY A 1 94 ? 4.681 -7.369 -2.408 1.00 87.12 94 GLY A O 1
ATOM 721 N N . ALA A 1 95 ? 2.467 -7.014 -2.304 1.00 85.44 95 ALA A N 1
ATOM 722 C CA . ALA A 1 95 ? 2.274 -6.956 -3.747 1.00 85.44 95 ALA A CA 1
ATOM 723 C C . ALA A 1 95 ? 3.023 -5.771 -4.369 1.00 85.44 95 ALA A C 1
ATOM 725 O O . ALA A 1 95 ? 3.711 -5.954 -5.372 1.00 85.44 95 ALA A O 1
ATOM 726 N N . GLU A 1 96 ? 2.962 -4.580 -3.771 1.00 85.75 96 GLU A N 1
ATOM 727 C CA . GLU A 1 96 ? 3.709 -3.426 -4.267 1.00 85.75 96 GLU A CA 1
ATOM 728 C C . GLU A 1 96 ? 5.231 -3.682 -4.258 1.00 85.75 96 GLU A C 1
ATOM 730 O O . GLU A 1 96 ? 5.902 -3.407 -5.257 1.00 85.75 96 GLU A O 1
ATOM 735 N N . LEU A 1 97 ? 5.768 -4.284 -3.184 1.00 83.44 97 LEU A N 1
ATOM 736 C CA . LEU A 1 97 ? 7.179 -4.683 -3.089 1.00 83.44 97 LEU A CA 1
ATOM 737 C C . LEU A 1 97 ? 7.569 -5.671 -4.193 1.00 83.44 97 LEU A C 1
ATOM 739 O O . LEU A 1 97 ? 8.579 -5.474 -4.870 1.00 83.44 97 LEU A O 1
ATOM 743 N N . VAL A 1 98 ? 6.764 -6.712 -4.413 1.00 82.12 98 VAL A N 1
ATOM 744 C CA . VAL A 1 98 ? 7.008 -7.695 -5.479 1.00 82.12 98 VAL A CA 1
ATOM 745 C C . VAL A 1 98 ? 6.989 -7.016 -6.848 1.00 82.12 98 VAL A C 1
ATOM 747 O O . VAL A 1 98 ? 7.898 -7.220 -7.652 1.00 82.12 98 VAL A O 1
ATOM 750 N N . LEU A 1 99 ? 6.002 -6.156 -7.113 1.00 79.50 99 LEU A N 1
ATOM 751 C CA . LEU A 1 99 ? 5.902 -5.417 -8.372 1.00 79.50 99 LEU A CA 1
ATOM 752 C C . LEU A 1 99 ? 7.088 -4.467 -8.584 1.00 79.50 99 LEU A C 1
ATOM 754 O O . LEU A 1 99 ? 7.523 -4.273 -9.721 1.00 79.50 99 LEU A O 1
ATOM 758 N N . MET A 1 100 ? 7.626 -3.872 -7.520 1.00 78.56 100 MET A N 1
ATOM 759 C CA . MET A 1 100 ? 8.844 -3.062 -7.581 1.00 78.56 100 MET A CA 1
ATOM 760 C C . MET A 1 100 ? 10.091 -3.900 -7.870 1.00 78.56 100 MET A C 1
ATOM 762 O O . MET A 1 100 ? 10.915 -3.491 -8.686 1.00 78.56 100 MET A O 1
ATOM 766 N N . ILE A 1 101 ? 10.228 -5.077 -7.256 1.00 74.19 101 ILE A N 1
ATOM 767 C CA . ILE A 1 101 ? 11.350 -5.989 -7.527 1.00 74.19 101 ILE A CA 1
ATOM 768 C C . ILE A 1 101 ? 11.318 -6.445 -8.989 1.00 74.19 101 ILE A C 1
ATOM 770 O O . ILE A 1 101 ? 12.344 -6.411 -9.666 1.00 74.19 101 ILE A O 1
ATOM 774 N N . LEU A 1 102 ? 10.141 -6.801 -9.510 1.00 73.00 102 LEU A N 1
ATOM 775 C CA . LEU A 1 102 ? 9.980 -7.194 -10.913 1.00 73.00 102 LEU A CA 1
ATOM 776 C C . LEU A 1 102 ? 10.321 -6.051 -11.883 1.00 73.00 102 LEU A C 1
ATOM 778 O O . LEU A 1 102 ? 10.939 -6.288 -12.922 1.00 73.00 102 LEU A O 1
ATOM 782 N N . GLN A 1 103 ? 9.962 -4.810 -11.536 1.00 69.44 103 GLN A N 1
ATOM 783 C CA . GLN A 1 103 ? 10.394 -3.618 -12.273 1.00 69.44 103 GLN A CA 1
ATOM 784 C C . GLN A 1 103 ? 11.920 -3.465 -12.274 1.00 69.44 103 GLN A C 1
ATOM 786 O O . GLN A 1 103 ? 12.506 -3.241 -13.332 1.00 69.44 103 GLN A O 1
ATOM 791 N N . ALA A 1 104 ? 12.560 -3.612 -11.110 1.00 68.38 104 ALA A N 1
ATOM 792 C CA . ALA A 1 104 ? 14.009 -3.490 -10.972 1.00 68.38 104 ALA A CA 1
ATOM 793 C C . ALA A 1 104 ? 14.749 -4.551 -11.793 1.00 68.38 104 ALA A C 1
ATOM 795 O O . ALA A 1 104 ? 15.675 -4.219 -12.527 1.00 68.38 104 ALA A O 1
ATOM 796 N N . GLN A 1 105 ? 14.292 -5.805 -11.741 1.00 68.12 105 GLN A N 1
ATOM 797 C CA . GLN A 1 105 ? 14.891 -6.894 -12.510 1.00 68.12 105 GLN A CA 1
ATOM 798 C C . GLN A 1 105 ? 14.831 -6.628 -14.016 1.00 68.12 105 GLN A C 1
ATOM 800 O O . GLN A 1 105 ? 15.850 -6.736 -14.694 1.00 68.12 105 GLN A O 1
ATOM 805 N N . ARG A 1 106 ? 13.667 -6.230 -14.551 1.00 66.12 106 ARG A N 1
ATOM 806 C CA . ARG A 1 106 ? 13.532 -5.918 -15.986 1.00 66.12 106 ARG A CA 1
ATOM 807 C C . ARG A 1 106 ? 14.427 -4.756 -16.428 1.00 66.12 106 ARG A C 1
ATOM 809 O O . ARG A 1 106 ? 14.990 -4.821 -17.520 1.00 66.12 106 ARG A O 1
ATOM 816 N N . ALA A 1 107 ? 14.600 -3.735 -15.590 1.00 64.62 107 ALA A N 1
ATOM 817 C CA . ALA A 1 107 ? 15.526 -2.643 -15.882 1.00 64.62 107 ALA A CA 1
ATOM 818 C C . ALA A 1 107 ? 16.984 -3.137 -15.967 1.00 64.62 107 ALA A C 1
ATOM 820 O O . ALA A 1 107 ? 17.681 -2.817 -16.925 1.00 64.62 107 ALA A O 1
ATOM 821 N N . THR A 1 108 ? 17.425 -4.000 -15.044 1.00 64.88 108 THR A N 1
ATOM 822 C CA . THR A 1 108 ? 18.788 -4.566 -15.068 1.00 64.88 108 THR A CA 1
ATOM 823 C C . THR A 1 108 ? 19.064 -5.396 -16.326 1.00 64.88 108 THR A C 1
ATOM 825 O O . THR A 1 108 ? 20.134 -5.268 -16.919 1.00 64.88 108 THR A O 1
ATOM 828 N N . TYR A 1 109 ? 18.103 -6.206 -16.787 1.00 63.06 109 TYR A N 1
ATOM 829 C CA . TYR A 1 109 ? 18.257 -6.958 -18.043 1.00 63.06 109 TYR A CA 1
ATOM 830 C C . TYR A 1 109 ? 18.407 -6.044 -19.265 1.00 63.06 109 TYR A C 1
ATOM 832 O O . TYR A 1 109 ? 19.149 -6.368 -20.192 1.00 63.06 109 TYR A O 1
ATOM 840 N N . THR A 1 110 ? 17.735 -4.893 -19.247 1.00 62.31 110 THR A N 1
ATOM 841 C CA . THR A 1 110 ? 17.819 -3.891 -20.315 1.00 62.31 110 THR A CA 1
ATOM 842 C C . THR A 1 110 ? 19.217 -3.266 -20.370 1.00 62.31 110 THR A C 1
ATOM 844 O O . THR A 1 110 ? 19.839 -3.219 -21.431 1.00 62.31 110 THR A O 1
ATOM 847 N N . GLU A 1 111 ? 19.759 -2.857 -19.220 1.00 64.25 111 GLU A N 1
ATOM 848 C CA . GLU A 1 111 ? 21.107 -2.278 -19.138 1.00 64.25 111 GLU A CA 1
ATOM 849 C C . GLU A 1 111 ? 22.196 -3.273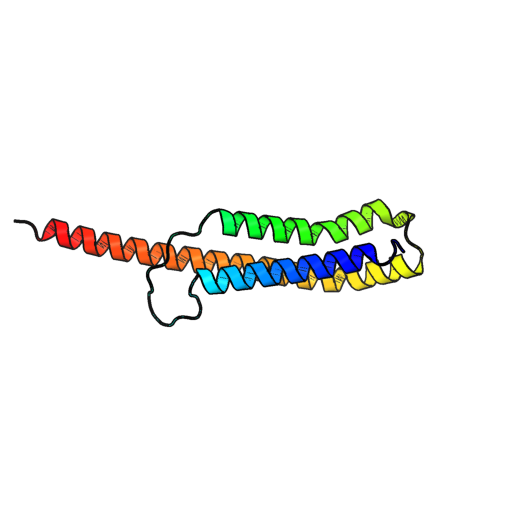 -19.561 1.00 64.25 111 GLU A C 1
ATOM 851 O O . GLU A 1 111 ? 23.128 -2.906 -20.278 1.00 64.25 111 GLU A O 1
ATOM 856 N N . MET A 1 112 ? 22.059 -4.547 -19.180 1.00 64.62 112 MET A N 1
ATOM 857 C CA . MET A 1 112 ? 22.984 -5.604 -19.598 1.00 64.62 112 MET A CA 1
ATOM 858 C C . MET A 1 112 ? 22.964 -5.829 -21.116 1.00 64.62 112 MET A C 1
ATOM 860 O O . MET A 1 112 ? 24.024 -5.983 -21.724 1.00 64.62 112 MET A O 1
ATOM 864 N N . GLY A 1 113 ? 21.781 -5.806 -21.741 1.00 64.94 113 GLY A N 1
ATOM 865 C CA . GLY A 1 113 ? 21.643 -5.896 -23.196 1.00 64.94 113 GLY A CA 1
ATOM 866 C C . GLY A 1 113 ? 22.302 -4.717 -23.916 1.00 64.94 113 GLY A C 1
ATOM 867 O O . GLY A 1 113 ? 23.079 -4.916 -24.852 1.00 64.94 113 GLY A O 1
ATOM 868 N N . ALA A 1 114 ? 22.070 -3.494 -23.433 1.00 67.69 114 ALA A N 1
ATOM 869 C CA . ALA A 1 114 ? 22.701 -2.292 -23.976 1.00 67.69 114 ALA A CA 1
ATOM 870 C C . ALA A 1 114 ? 24.237 -2.326 -23.839 1.00 67.69 114 ALA A C 1
ATOM 872 O O . ALA A 1 114 ? 24.952 -1.995 -24.788 1.00 67.69 114 ALA A O 1
ATOM 873 N N . ALA A 1 115 ? 24.759 -2.783 -22.695 1.00 71.12 115 ALA A N 1
ATOM 874 C CA . ALA A 1 115 ? 26.196 -2.914 -22.457 1.00 71.12 115 ALA A CA 1
ATOM 875 C C . ALA A 1 115 ? 26.857 -3.961 -23.372 1.00 71.12 115 ALA A C 1
ATOM 877 O O . ALA A 1 115 ? 27.942 -3.718 -23.907 1.00 71.12 115 ALA A O 1
ATOM 878 N N . LEU A 1 116 ? 26.199 -5.102 -23.604 1.00 74.44 116 LEU A N 1
ATOM 879 C CA . LEU A 1 116 ? 26.675 -6.129 -24.537 1.00 74.44 116 LEU A CA 1
ATOM 880 C C . LEU A 1 116 ? 26.745 -5.594 -25.973 1.00 74.44 116 LEU A C 1
ATOM 882 O O . LEU A 1 116 ? 27.778 -5.740 -26.628 1.00 74.44 116 LEU A O 1
ATOM 886 N N . HIS A 1 117 ? 25.701 -4.906 -26.443 1.00 71.69 117 HIS A N 1
ATOM 887 C CA . HIS A 1 117 ? 25.704 -4.289 -27.773 1.00 71.69 117 HIS A CA 1
ATOM 888 C C . HIS A 1 117 ? 26.787 -3.207 -27.923 1.00 71.69 117 HIS A C 1
ATOM 890 O O . HIS A 1 117 ? 27.471 -3.167 -28.946 1.00 71.69 117 HIS A O 1
ATOM 896 N N . ALA A 1 118 ? 27.009 -2.375 -26.900 1.00 73.38 118 ALA A N 1
ATOM 897 C CA . ALA A 1 118 ? 28.071 -1.365 -26.902 1.00 73.38 118 ALA A CA 1
ATOM 898 C C . ALA A 1 118 ? 29.485 -1.979 -26.921 1.00 73.38 118 ALA A C 1
ATOM 900 O O . ALA A 1 118 ? 30.388 -1.450 -27.576 1.00 73.38 118 ALA A O 1
ATOM 901 N N . THR A 1 119 ? 29.670 -3.116 -26.243 1.00 73.38 119 THR A N 1
ATOM 902 C CA . THR A 1 119 ? 30.949 -3.844 -26.197 1.00 73.38 119 THR A CA 1
ATOM 903 C C . THR A 1 119 ? 31.254 -4.517 -27.539 1.00 73.38 119 THR A C 1
ATOM 905 O O . THR A 1 119 ? 32.380 -4.435 -28.032 1.00 73.38 119 THR A O 1
ATOM 908 N N . HIS A 1 120 ? 30.248 -5.114 -28.187 1.00 69.69 120 HIS A N 1
ATOM 909 C CA . HIS A 1 120 ? 30.389 -5.651 -29.545 1.00 69.69 120 HIS A CA 1
ATOM 910 C C . HIS A 1 120 ? 30.701 -4.554 -30.575 1.00 69.69 120 HIS A C 1
ATOM 912 O O . HIS A 1 120 ? 31.556 -4.741 -31.432 1.00 69.69 120 HIS A O 1
ATOM 918 N N . ALA A 1 121 ? 30.085 -3.375 -30.454 1.00 69.69 121 ALA A N 1
ATOM 919 C CA . ALA A 1 121 ? 30.354 -2.252 -31.355 1.00 69.69 121 ALA A CA 1
ATOM 920 C C . ALA A 1 121 ? 31.767 -1.654 -31.204 1.00 69.69 121 ALA A C 1
ATOM 922 O O . ALA A 1 121 ? 32.298 -1.072 -32.147 1.00 69.69 121 ALA A O 1
ATOM 923 N N . THR A 1 122 ? 32.387 -1.770 -30.027 1.00 66.75 122 THR A N 1
ATOM 924 C CA . THR A 1 122 ? 33.768 -1.307 -29.796 1.00 66.75 122 THR A CA 1
ATOM 925 C C . THR A 1 122 ? 34.826 -2.336 -30.194 1.00 66.75 122 THR A C 1
ATOM 927 O O . THR A 1 122 ? 35.925 -1.932 -30.560 1.00 66.75 122 THR A O 1
ATOM 930 N N . THR A 1 123 ? 34.510 -3.635 -30.174 1.00 64.94 123 THR A N 1
ATOM 931 C CA . THR A 1 123 ? 35.425 -4.711 -30.610 1.00 64.94 123 THR A CA 1
ATOM 932 C C . THR A 1 123 ? 35.478 -4.903 -32.128 1.00 64.94 123 THR A C 1
ATOM 934 O O . THR A 1 123 ? 36.442 -5.479 -32.619 1.00 64.94 123 THR A O 1
ATOM 937 N N . ASP A 1 124 ? 34.497 -4.382 -32.869 1.00 60.06 124 ASP A N 1
ATOM 938 C CA . ASP A 1 124 ? 34.433 -4.427 -34.342 1.00 60.06 124 ASP A CA 1
ATOM 939 C C . ASP A 1 124 ? 35.086 -3.201 -35.024 1.00 60.06 124 ASP A C 1
ATOM 941 O O . ASP A 1 124 ? 34.999 -3.013 -36.237 1.00 60.06 124 ASP A O 1
ATOM 945 N N . LYS A 1 125 ? 35.737 -2.321 -34.248 1.00 52.91 125 LYS A N 1
ATOM 946 C CA . LYS A 1 125 ? 36.468 -1.160 -34.778 1.00 52.91 125 LYS A CA 1
ATOM 947 C C . LYS A 1 125 ? 37.930 -1.562 -35.071 1.00 52.91 125 LYS A C 1
ATOM 949 O O . LYS A 1 125 ? 38.598 -1.979 -34.125 1.00 52.91 125 LYS A O 1
ATOM 954 N N . PRO A 1 126 ? 38.412 -1.462 -36.329 1.00 59.09 126 PRO A N 1
ATOM 955 C CA . PRO A 1 126 ? 39.759 -1.886 -36.730 1.00 59.09 126 PRO A CA 1
ATOM 956 C C . PRO A 1 126 ? 40.875 -0.995 -36.176 1.00 59.09 126 PRO A C 1
ATOM 958 O O . PRO A 1 126 ? 40.618 0.210 -35.932 1.00 59.09 126 PRO A O 1
#

Secondary structure (DSSP, 8-state):
-GGGHHHHHHHHHHHHHHHHHHHHHHHTTTTSSS--------HHHHHHHHHHHHHHHHHHHHHHHSGGGS-HHHHHHHHHHHHHHHHHHHHHHHHHHHHHHHHHHHHHHHHHHHHHHHHHHHHT--

pLDDT: mean 74.49, std 11.55, range [41.88, 91.5]